Protein AF-E3KSH9-F1 (afdb_monomer_lite)

Sequence (122 aa):
MDESIRPEAAQAVDLLDRHDRACEDKGYRRVLKKQNEKWRYVNTESKVLSLREMVSRELGLNVSVSHPRLWYLRITDSSAPMKNFGTPPVPRPDSQGRLPDDEDAARLKQLMYELDRLSRPT

Structure (mmCIF, N/CA/C/O backbone):
data_AF-E3KSH9-F1
#
_entry.id   AF-E3KSH9-F1
#
loop_
_atom_site.group_PDB
_atom_site.id
_atom_site.type_symbol
_atom_site.label_atom_id
_atom_site.label_alt_id
_atom_site.label_comp_id
_atom_site.label_asym_id
_atom_site.label_entity_id
_atom_site.label_seq_id
_atom_site.pdbx_PDB_ins_code
_atom_site.Cartn_x
_atom_site.Cartn_y
_atom_site.Cartn_z
_atom_site.occupancy
_atom_site.B_iso_or_equiv
_atom_site.auth_seq_id
_atom_site.auth_comp_id
_atom_site.auth_asym_id
_atom_site.auth_atom_id
_atom_site.pdbx_PDB_model_num
ATOM 1 N N . MET A 1 1 ? -5.246 7.013 33.832 1.00 39.09 1 MET A N 1
ATOM 2 C CA . MET A 1 1 ? -4.810 8.065 32.898 1.00 39.09 1 MET A CA 1
ATOM 3 C C . MET A 1 1 ? -5.720 7.920 31.705 1.00 39.09 1 MET A C 1
ATOM 5 O O . MET A 1 1 ? -5.802 6.817 31.186 1.00 39.09 1 MET A O 1
ATOM 9 N N . ASP A 1 2 ? -6.506 8.942 31.386 1.00 45.81 2 ASP A N 1
ATOM 10 C CA . ASP A 1 2 ? -7.372 8.909 30.209 1.00 45.81 2 ASP A CA 1
ATOM 11 C C . ASP A 1 2 ? -6.453 9.073 28.994 1.00 45.81 2 ASP A C 1
ATOM 13 O O . ASP A 1 2 ? -6.035 10.180 28.653 1.00 45.81 2 ASP A O 1
ATOM 17 N N . GLU A 1 3 ? -5.985 7.951 28.449 1.00 57.56 3 GLU A N 1
ATOM 18 C CA . GLU A 1 3 ? -5.143 7.901 27.253 1.00 57.56 3 GLU A CA 1
ATOM 19 C C . GLU A 1 3 ? -6.020 8.195 26.037 1.00 57.56 3 GLU A C 1
ATOM 21 O O . GLU A 1 3 ? -6.311 7.342 25.202 1.00 57.56 3 GLU A O 1
ATOM 26 N N . SER A 1 4 ? -6.482 9.445 25.967 1.00 66.38 4 SER A N 1
ATOM 27 C CA . SER A 1 4 ? -7.114 9.986 24.777 1.00 66.38 4 SER A CA 1
ATOM 28 C C . SER A 1 4 ? -6.141 9.808 23.619 1.00 66.38 4 SER A C 1
ATOM 30 O O . SER A 1 4 ? -5.040 10.366 23.625 1.00 66.38 4 SER A O 1
ATOM 32 N N . ILE A 1 5 ? -6.566 9.039 22.619 1.00 66.44 5 ILE A N 1
ATOM 33 C CA . ILE A 1 5 ? -5.850 8.878 21.357 1.00 66.44 5 ILE A CA 1
ATOM 34 C C . ILE A 1 5 ? -5.545 10.279 20.823 1.00 66.44 5 ILE A C 1
ATOM 36 O O . ILE A 1 5 ? -6.433 11.134 20.747 1.00 66.44 5 ILE A O 1
ATOM 40 N N . ARG A 1 6 ? -4.278 10.528 20.487 1.00 80.25 6 ARG A N 1
ATOM 41 C CA . ARG A 1 6 ? -3.861 11.807 19.911 1.00 80.25 6 ARG A CA 1
ATOM 42 C C . ARG A 1 6 ? -4.692 12.102 18.654 1.00 80.25 6 ARG A C 1
ATOM 44 O O . ARG A 1 6 ? -4.959 11.173 17.884 1.00 80.25 6 ARG A O 1
ATOM 51 N N . PRO A 1 7 ? -5.104 13.355 18.409 1.00 85.94 7 PRO A N 1
ATOM 52 C CA . PRO A 1 7 ? -5.966 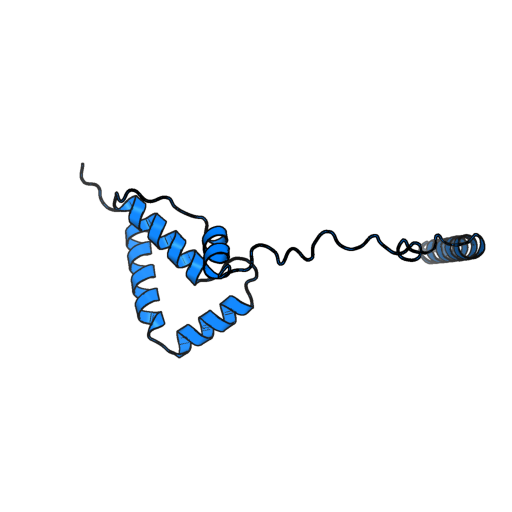13.687 17.272 1.00 85.94 7 PRO A CA 1
ATOM 53 C C . PRO A 1 7 ? -5.368 13.242 15.926 1.00 85.94 7 PRO A C 1
ATOM 55 O O . PRO A 1 7 ? -6.098 12.832 15.024 1.00 85.94 7 PRO A O 1
ATOM 58 N N . GLU A 1 8 ? -4.041 13.225 15.810 1.00 87.06 8 GLU A N 1
ATOM 59 C CA . GLU A 1 8 ? -3.309 12.739 14.641 1.00 87.06 8 GLU A CA 1
ATOM 60 C C . GLU A 1 8 ? -3.497 11.233 14.417 1.00 87.06 8 GLU A C 1
ATOM 62 O O . GLU A 1 8 ? -3.628 10.790 13.277 1.00 87.06 8 GLU A O 1
ATOM 67 N N . ALA A 1 9 ? -3.542 10.437 15.487 1.00 88.25 9 ALA A N 1
ATOM 68 C CA . ALA A 1 9 ? -3.769 8.999 15.395 1.00 88.25 9 ALA A CA 1
ATOM 69 C C . ALA A 1 9 ? -5.217 8.694 14.983 1.00 88.25 9 ALA A C 1
ATOM 71 O O . ALA A 1 9 ? -5.434 7.834 14.131 1.00 88.25 9 ALA A O 1
ATOM 72 N N . ALA A 1 10 ? -6.198 9.452 15.484 1.00 89.62 10 ALA A N 1
ATOM 73 C CA . ALA A 1 10 ? -7.586 9.346 15.026 1.00 89.62 10 ALA A CA 1
ATOM 74 C C . ALA A 1 10 ? -7.727 9.708 13.534 1.00 89.62 10 ALA A C 1
ATOM 76 O O . ALA A 1 10 ? -8.371 8.986 12.771 1.00 89.62 10 ALA A O 1
ATOM 77 N N . GLN A 1 11 ? -7.061 10.779 13.088 1.00 93.44 11 GLN A N 1
ATOM 78 C CA . GLN A 1 11 ? -7.022 11.160 11.674 1.00 93.44 11 GLN A CA 1
ATOM 79 C C . GLN A 1 11 ? -6.332 10.098 10.806 1.00 93.44 11 GLN A C 1
ATOM 81 O O . GLN A 1 11 ? -6.770 9.824 9.688 1.00 93.44 11 GLN A O 1
ATOM 86 N N . ALA A 1 12 ? -5.254 9.493 11.306 1.00 93.88 12 ALA A N 1
ATOM 87 C CA . ALA A 1 12 ? -4.547 8.428 10.611 1.00 93.88 12 ALA A CA 1
ATOM 88 C C . ALA A 1 12 ? -5.409 7.164 10.470 1.00 93.88 12 ALA A C 1
ATOM 90 O O . ALA A 1 12 ? -5.400 6.556 9.403 1.00 93.88 12 ALA A O 1
ATOM 91 N N . VAL A 1 13 ? -6.190 6.801 11.493 1.00 94.56 13 VAL A N 1
ATOM 92 C CA . VAL A 1 13 ? -7.161 5.694 11.418 1.00 94.56 13 VAL A CA 1
ATOM 93 C C . VAL A 1 13 ? -8.208 5.956 10.334 1.00 94.56 13 VAL A C 1
ATOM 95 O O . VAL A 1 13 ? -8.421 5.093 9.485 1.00 94.56 13 VAL A O 1
ATOM 98 N N . ASP A 1 14 ? -8.806 7.150 10.304 1.00 95.19 14 ASP A N 1
ATOM 99 C CA . ASP A 1 14 ? -9.774 7.529 9.262 1.00 95.19 14 ASP A CA 1
ATOM 100 C C . ASP A 1 14 ? -9.156 7.485 7.854 1.00 95.19 14 ASP A C 1
ATOM 102 O O . ASP A 1 14 ? -9.762 6.991 6.901 1.00 95.19 14 ASP A O 1
ATOM 106 N N . LEU A 1 15 ? -7.916 7.960 7.708 1.00 95.75 15 LEU A N 1
ATOM 107 C CA . LEU A 1 15 ? -7.205 7.906 6.434 1.00 95.75 15 LEU A CA 1
ATOM 108 C C . LEU A 1 15 ? -6.965 6.461 5.971 1.00 95.75 15 LEU A C 1
ATOM 110 O O . LEU A 1 15 ? -7.097 6.177 4.778 1.00 95.75 15 LEU A O 1
ATOM 114 N N . LEU A 1 16 ? -6.608 5.563 6.894 1.00 96.38 16 LEU A N 1
ATOM 115 C CA . LEU A 1 16 ? -6.397 4.143 6.610 1.00 96.38 16 LEU A CA 1
ATOM 116 C C . LEU A 1 16 ? -7.700 3.457 6.179 1.00 96.38 16 LEU A C 1
ATOM 118 O O . LEU A 1 16 ? -7.703 2.781 5.154 1.00 96.38 16 LEU A O 1
ATOM 122 N N . ASP A 1 17 ? -8.807 3.699 6.881 1.00 96.38 17 ASP A N 1
ATOM 123 C CA . ASP A 1 17 ? -10.125 3.156 6.521 1.00 96.38 17 ASP A CA 1
ATOM 124 C C . ASP A 1 17 ? -10.601 3.670 5.150 1.00 96.38 17 ASP A C 1
ATOM 126 O O . ASP A 1 17 ? -11.023 2.890 4.292 1.00 96.38 17 ASP A O 1
ATOM 130 N N . ARG A 1 18 ? -10.438 4.971 4.868 1.00 95.31 18 ARG A N 1
ATOM 131 C CA . ARG A 1 18 ? -10.727 5.527 3.535 1.00 95.31 18 ARG A CA 1
ATOM 132 C C . ARG A 1 18 ? -9.866 4.902 2.443 1.00 95.31 18 ARG A C 1
ATOM 134 O O . ARG A 1 18 ? -10.365 4.667 1.342 1.00 95.31 18 ARG A O 1
ATOM 141 N N . HIS A 1 19 ? -8.590 4.650 2.723 1.00 95.31 19 HIS A N 1
ATOM 142 C CA . HIS A 1 19 ? -7.703 3.975 1.782 1.00 95.31 19 HIS A CA 1
ATOM 143 C C . HIS A 1 19 ? -8.154 2.534 1.509 1.00 95.31 19 HIS A C 1
ATOM 145 O O . HIS A 1 19 ? -8.214 2.138 0.344 1.00 95.31 19 HIS A O 1
ATOM 151 N N . ASP A 1 20 ? -8.524 1.784 2.548 1.00 94.62 20 ASP A N 1
ATOM 152 C CA . ASP A 1 20 ? -8.990 0.401 2.423 1.00 94.62 20 ASP A CA 1
ATOM 153 C C . ASP A 1 20 ? -10.273 0.313 1.587 1.00 94.62 20 ASP A C 1
ATOM 155 O O . ASP A 1 20 ? -10.336 -0.472 0.639 1.00 94.62 20 ASP A O 1
ATOM 159 N N . ARG A 1 21 ? -11.241 1.206 1.826 1.00 95.31 21 ARG A N 1
ATOM 160 C CA . ARG A 1 21 ? -12.455 1.315 0.995 1.00 95.31 21 ARG A CA 1
ATOM 161 C C . ARG A 1 21 ? -12.138 1.700 -0.448 1.00 95.31 21 ARG A C 1
ATOM 163 O O . ARG A 1 21 ? -12.682 1.126 -1.387 1.00 95.31 21 ARG A O 1
ATOM 170 N N . ALA A 1 22 ? -11.236 2.660 -0.655 1.00 93.06 22 ALA A N 1
ATOM 171 C CA . ALA A 1 22 ? -10.849 3.082 -1.998 1.00 93.06 22 ALA A CA 1
ATOM 172 C C . ALA A 1 22 ? -10.162 1.951 -2.785 1.00 93.06 22 ALA A C 1
ATOM 174 O O . ALA A 1 22 ? -10.314 1.873 -4.004 1.00 93.06 22 ALA A O 1
ATOM 175 N N . CYS A 1 23 ? -9.446 1.043 -2.116 1.00 92.81 23 CYS A N 1
ATOM 176 C CA . CYS A 1 23 ? -8.823 -0.121 -2.747 1.00 92.81 23 CYS A CA 1
ATOM 177 C C . CYS A 1 23 ? -9.828 -1.108 -3.366 1.00 92.81 23 CYS A C 1
ATOM 179 O O . CYS A 1 23 ? -9.449 -1.864 -4.267 1.00 92.81 23 CYS A O 1
ATOM 181 N N . GLU A 1 24 ? -11.102 -1.083 -2.973 1.00 94.31 24 GLU A N 1
ATOM 182 C CA . GLU A 1 24 ? -12.151 -1.870 -3.631 1.00 94.31 24 GLU A CA 1
ATOM 183 C C . GLU A 1 24 ? -12.396 -1.377 -5.070 1.00 94.31 24 GLU A C 1
ATOM 185 O O . GLU A 1 24 ? -12.560 -2.180 -6.004 1.00 94.31 24 GLU A O 1
ATOM 190 N N . ASP A 1 25 ? -12.292 -0.062 -5.290 1.00 96.12 25 ASP A N 1
ATOM 191 C CA . ASP A 1 25 ? -12.474 0.550 -6.600 1.00 96.12 25 ASP A CA 1
ATOM 192 C C . ASP A 1 25 ? -11.353 0.169 -7.588 1.00 96.12 25 ASP A C 1
ATOM 194 O O . ASP A 1 25 ? -10.145 0.217 -7.323 1.00 96.12 25 ASP A O 1
ATOM 198 N N . LYS A 1 26 ? -11.761 -0.218 -8.801 1.00 94.25 26 LYS A N 1
ATOM 199 C CA . LYS A 1 26 ? -10.832 -0.612 -9.873 1.00 94.25 26 LYS A CA 1
ATOM 200 C C . LYS A 1 26 ? -10.117 0.592 -10.488 1.00 94.25 26 LYS A C 1
ATOM 202 O O . LYS A 1 26 ? -9.049 0.417 -11.082 1.00 94.25 26 LYS A O 1
ATOM 207 N N . GLY A 1 27 ? -10.719 1.780 -10.442 1.00 94.88 27 GLY A N 1
ATOM 208 C CA . GLY A 1 27 ? -10.111 3.017 -10.929 1.00 94.88 27 GLY A CA 1
ATOM 209 C C . GLY A 1 27 ? -8.960 3.447 -10.027 1.00 94.88 27 GLY A C 1
ATOM 210 O O . GLY A 1 27 ? -7.831 3.604 -10.492 1.00 94.88 27 GLY A O 1
ATOM 211 N N . TYR A 1 28 ? -9.221 3.520 -8.727 1.00 93.12 28 TYR A N 1
ATOM 212 C CA . TYR A 1 28 ? -8.248 3.856 -7.699 1.00 93.12 28 TYR A CA 1
ATOM 213 C C . TYR A 1 28 ? -7.033 2.924 -7.724 1.00 93.12 28 TYR A C 1
ATOM 215 O O . TYR A 1 28 ? -5.898 3.392 -7.819 1.00 93.12 28 TYR A O 1
ATOM 223 N N . ARG A 1 29 ? -7.245 1.600 -7.782 1.00 92.25 29 ARG A N 1
ATOM 224 C CA . ARG A 1 29 ? -6.142 0.629 -7.917 1.00 92.25 29 ARG A CA 1
ATOM 225 C C . ARG A 1 29 ? -5.284 0.850 -9.163 1.00 92.25 29 ARG A C 1
ATOM 227 O O . ARG A 1 29 ? -4.062 0.713 -9.101 1.00 92.25 29 ARG A O 1
ATOM 234 N N . ARG A 1 30 ? -5.892 1.215 -10.298 1.00 92.94 30 ARG A N 1
ATOM 235 C CA . ARG A 1 30 ? -5.147 1.542 -11.528 1.00 92.94 30 ARG A CA 1
ATOM 236 C C . ARG A 1 30 ? -4.296 2.798 -11.360 1.00 92.94 30 ARG A C 1
ATOM 238 O O . ARG A 1 30 ? -3.144 2.805 -11.793 1.00 92.94 30 ARG A O 1
ATOM 245 N N . VAL A 1 31 ? -4.834 3.829 -10.711 1.00 91.38 31 VAL A N 1
ATOM 246 C CA . VAL A 1 31 ? -4.085 5.055 -10.396 1.00 91.38 31 VAL A CA 1
ATOM 247 C C . VAL A 1 31 ? -2.905 4.744 -9.476 1.00 91.38 31 VAL A C 1
ATOM 249 O O . VAL A 1 31 ? -1.785 5.160 -9.775 1.00 91.38 31 VAL A O 1
ATOM 252 N N . LEU A 1 32 ? -3.120 3.955 -8.420 1.00 89.88 32 LEU A N 1
ATOM 253 C CA . LEU A 1 32 ? -2.055 3.532 -7.510 1.00 89.88 32 LEU A CA 1
ATOM 254 C C . LEU A 1 32 ? -0.957 2.746 -8.222 1.00 89.88 32 LEU A C 1
ATOM 256 O O . LEU A 1 32 ? 0.220 3.013 -7.992 1.00 89.88 32 LEU A O 1
ATOM 260 N N . LYS A 1 33 ? -1.314 1.824 -9.124 1.00 87.00 33 LYS A N 1
ATOM 261 C CA . LYS A 1 33 ? -0.331 1.068 -9.910 1.00 87.00 33 LYS A CA 1
ATOM 262 C C . LYS A 1 33 ? 0.540 1.994 -10.764 1.00 87.00 33 LYS A C 1
ATOM 264 O O . LYS A 1 33 ? 1.763 1.910 -10.703 1.00 87.00 33 LYS A O 1
ATOM 269 N N . LYS A 1 34 ? -0.078 2.933 -11.488 1.00 87.69 34 LYS A N 1
ATOM 270 C CA . LYS A 1 34 ? 0.642 3.921 -12.309 1.00 87.69 34 LYS A CA 1
ATOM 271 C C . LYS A 1 34 ? 1.525 4.843 -11.463 1.00 87.69 34 LYS A C 1
ATOM 273 O O . LYS A 1 34 ? 2.618 5.219 -11.878 1.00 87.69 34 LYS A O 1
ATOM 278 N N . GLN A 1 35 ? 1.057 5.223 -10.274 1.00 85.75 35 GLN A N 1
ATOM 279 C CA . GLN A 1 35 ? 1.865 5.987 -9.330 1.00 85.75 35 GLN A CA 1
ATOM 280 C C . GLN A 1 35 ? 3.067 5.159 -8.869 1.00 85.75 35 GLN A C 1
ATOM 282 O O . GLN A 1 35 ? 4.181 5.659 -8.909 1.00 85.75 35 GLN A O 1
ATOM 287 N N . ASN A 1 36 ? 2.873 3.894 -8.502 1.00 83.06 36 ASN A N 1
ATOM 288 C CA . ASN A 1 36 ? 3.945 3.009 -8.052 1.00 83.06 36 ASN A CA 1
ATOM 289 C C . ASN A 1 36 ? 5.061 2.874 -9.107 1.00 83.06 36 ASN A C 1
ATOM 291 O O . ASN A 1 36 ? 6.229 3.030 -8.781 1.00 83.06 36 ASN A O 1
ATOM 295 N N . GLU A 1 37 ? 4.710 2.734 -10.389 1.00 78.56 37 GLU A N 1
ATOM 296 C CA . GLU A 1 37 ? 5.682 2.686 -11.497 1.00 78.56 37 GLU A CA 1
ATOM 297 C C . GLU A 1 37 ? 6.559 3.951 -11.606 1.00 78.56 37 GLU A C 1
ATOM 299 O O . GLU A 1 37 ? 7.719 3.874 -12.014 1.00 78.56 37 GLU A O 1
ATOM 304 N N . LYS A 1 38 ? 6.038 5.127 -11.226 1.00 75.69 38 LYS A N 1
ATOM 305 C CA . LYS A 1 38 ? 6.787 6.396 -11.269 1.00 75.69 38 LYS A CA 1
ATOM 306 C C . LYS A 1 38 ? 7.714 6.582 -10.060 1.00 75.69 38 LYS A C 1
ATOM 308 O O . LYS A 1 38 ? 8.689 7.330 -10.149 1.00 75.69 38 LYS A O 1
ATOM 313 N N . TRP A 1 39 ? 7.412 5.967 -8.919 1.00 73.44 39 TRP A N 1
ATOM 314 C CA . TRP A 1 39 ? 8.125 6.223 -7.668 1.00 73.44 39 TRP A CA 1
ATOM 315 C C . TRP A 1 39 ? 9.183 5.149 -7.423 1.00 73.44 39 TRP A C 1
ATOM 317 O O . TRP A 1 39 ? 8.879 4.000 -7.144 1.00 73.44 39 TRP A O 1
ATOM 327 N N . ARG A 1 40 ? 10.457 5.540 -7.497 1.00 70.81 40 ARG A N 1
ATOM 328 C CA . ARG A 1 40 ? 11.573 4.584 -7.581 1.00 70.81 40 ARG A CA 1
ATOM 329 C C . ARG A 1 40 ? 11.978 3.922 -6.253 1.00 70.81 40 ARG A C 1
ATOM 331 O O . ARG A 1 40 ? 12.709 2.938 -6.288 1.00 70.81 40 ARG A O 1
ATOM 338 N N . TYR A 1 41 ? 11.554 4.458 -5.100 1.00 77.88 41 TYR A N 1
ATOM 339 C CA . TYR A 1 41 ? 12.081 4.045 -3.782 1.00 77.88 41 TYR A CA 1
ATOM 340 C C . TYR A 1 41 ? 11.070 4.014 -2.624 1.00 77.88 41 TYR A C 1
ATOM 342 O O . TYR A 1 41 ? 11.432 3.603 -1.523 1.00 77.88 41 TYR A O 1
ATOM 350 N N . VAL A 1 42 ? 9.843 4.500 -2.830 1.00 86.12 42 VAL A N 1
ATOM 351 C CA . VAL A 1 42 ? 8.754 4.494 -1.839 1.00 86.12 42 VAL A CA 1
ATOM 352 C C . VAL A 1 42 ? 7.434 4.547 -2.598 1.00 86.12 42 VAL A C 1
ATOM 354 O O . VAL A 1 42 ? 7.253 5.438 -3.425 1.00 86.12 42 VAL A O 1
ATOM 357 N N . ASN A 1 43 ? 6.488 3.670 -2.279 1.00 90.31 43 ASN A N 1
ATOM 358 C CA . ASN A 1 43 ? 5.157 3.664 -2.886 1.00 90.31 43 ASN A CA 1
ATOM 359 C C . ASN A 1 43 ? 4.046 3.867 -1.846 1.00 90.31 43 ASN A C 1
ATOM 361 O O . ASN A 1 43 ? 4.304 3.903 -0.642 1.00 90.31 43 ASN A O 1
ATOM 365 N N . THR A 1 44 ? 2.808 4.044 -2.305 1.00 92.25 44 THR A N 1
ATOM 366 C CA . THR A 1 44 ? 1.666 4.296 -1.413 1.00 92.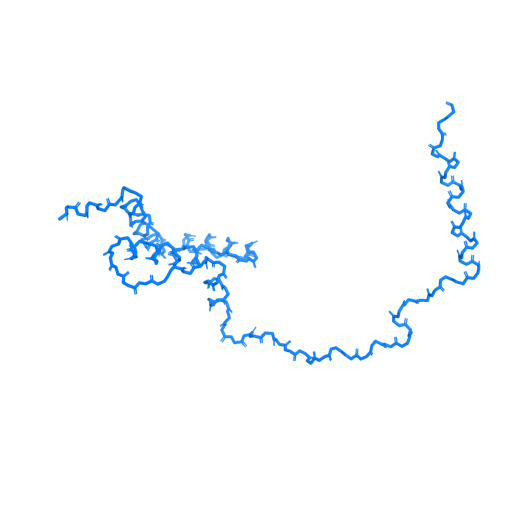25 44 THR A CA 1
ATOM 367 C C . THR A 1 44 ? 1.454 3.155 -0.418 1.00 92.25 44 THR A C 1
ATOM 369 O O . THR A 1 44 ? 1.280 3.423 0.764 1.00 92.25 44 THR A O 1
ATOM 372 N N . GLU A 1 45 ? 1.577 1.904 -0.861 1.00 91.56 45 GLU A N 1
ATOM 373 C CA . GLU A 1 45 ? 1.458 0.716 -0.006 1.00 91.56 45 GLU A CA 1
ATOM 374 C C . GLU A 1 45 ? 2.462 0.738 1.157 1.00 91.56 45 GLU A C 1
ATOM 376 O O . GLU A 1 45 ? 2.091 0.612 2.320 1.00 91.56 45 GLU A O 1
ATOM 381 N N . SER A 1 46 ? 3.731 1.031 0.871 1.00 93.00 46 SER A N 1
ATOM 382 C CA . SER A 1 46 ? 4.783 1.111 1.886 1.00 93.00 46 SER A CA 1
ATOM 383 C C . SER A 1 46 ? 4.580 2.242 2.903 1.00 93.00 46 SER A C 1
ATOM 385 O O . SER A 1 46 ? 4.954 2.110 4.069 1.00 93.00 46 SER A O 1
ATOM 387 N N . LYS A 1 47 ? 3.959 3.355 2.484 1.00 94.19 47 LYS A N 1
ATOM 388 C CA . LYS A 1 47 ? 3.585 4.460 3.381 1.00 94.19 47 LYS A CA 1
ATOM 389 C C . LYS A 1 47 ? 2.418 4.065 4.279 1.00 94.19 47 LYS A C 1
ATOM 391 O O . LYS A 1 47 ? 2.447 4.368 5.464 1.00 94.19 47 LYS A O 1
ATOM 396 N N . VAL A 1 48 ? 1.425 3.376 3.720 1.00 95.81 48 VAL A N 1
ATOM 397 C CA . VAL A 1 48 ? 0.252 2.875 4.448 1.00 95.81 48 VAL A CA 1
ATOM 398 C C . VAL A 1 48 ? 0.664 1.857 5.509 1.00 95.81 48 VAL A C 1
ATOM 400 O O . VAL A 1 48 ? 0.202 1.953 6.641 1.00 95.81 48 VAL A O 1
ATOM 403 N N . LEU A 1 49 ? 1.582 0.937 5.195 1.00 95.38 49 LEU A N 1
ATOM 404 C CA . LEU A 1 49 ? 2.108 -0.021 6.176 1.00 95.38 49 LEU A CA 1
ATOM 405 C C . LEU A 1 49 ? 2.838 0.671 7.330 1.00 95.38 49 LEU A C 1
ATOM 407 O O . LEU A 1 49 ? 2.561 0.384 8.491 1.00 95.38 49 LEU A O 1
ATOM 411 N N . SER A 1 50 ? 3.709 1.633 7.019 1.00 95.88 50 SER A N 1
ATOM 412 C CA . SER A 1 50 ? 4.395 2.429 8.043 1.00 95.88 50 SER A CA 1
ATOM 413 C C . SER A 1 50 ? 3.404 3.216 8.913 1.00 95.88 50 SER A C 1
ATOM 415 O O . SER A 1 50 ? 3.520 3.230 10.136 1.00 95.88 50 SER A O 1
ATOM 417 N N . LEU A 1 51 ? 2.368 3.806 8.303 1.00 96.00 51 LEU A N 1
ATOM 418 C CA . LEU A 1 51 ? 1.316 4.520 9.028 1.00 96.00 51 LEU A CA 1
ATOM 419 C C . LEU A 1 51 ? 0.510 3.586 9.945 1.00 96.00 51 LEU A C 1
ATOM 421 O O . LEU A 1 51 ? 0.206 3.963 11.074 1.00 96.00 51 LEU A O 1
ATOM 425 N N . ARG A 1 52 ? 0.208 2.358 9.503 1.00 96.06 52 ARG A N 1
ATOM 426 C CA . ARG A 1 52 ? -0.441 1.335 10.342 1.00 96.06 52 ARG A CA 1
ATOM 427 C C . ARG A 1 52 ? 0.396 0.989 11.569 1.00 96.06 52 ARG A C 1
ATOM 429 O O . ARG A 1 52 ? -0.164 0.882 12.658 1.00 96.06 52 ARG A O 1
ATOM 436 N N . GLU A 1 53 ? 1.713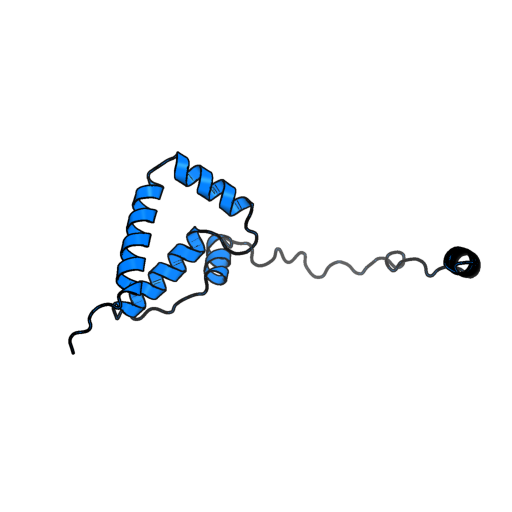 0.849 11.423 1.00 95.75 53 GLU A N 1
ATOM 437 C CA . GLU A 1 53 ? 2.616 0.617 12.560 1.00 95.75 53 GLU A CA 1
ATOM 438 C C . GLU A 1 53 ? 2.633 1.816 13.520 1.00 95.75 53 GLU A C 1
ATOM 440 O O . GLU A 1 53 ? 2.586 1.625 14.734 1.00 95.75 53 GLU A O 1
ATOM 445 N N . MET A 1 54 ? 2.650 3.050 12.997 1.00 94.44 54 MET A N 1
ATOM 446 C CA . MET A 1 54 ? 2.586 4.268 13.819 1.00 94.44 54 MET A CA 1
ATOM 447 C C . MET A 1 54 ? 1.298 4.328 14.642 1.00 94.44 54 MET A C 1
ATOM 449 O O . MET A 1 54 ? 1.357 4.530 15.851 1.00 94.44 54 MET A O 1
ATOM 453 N N . VAL A 1 55 ? 0.148 4.103 14.003 1.00 93.8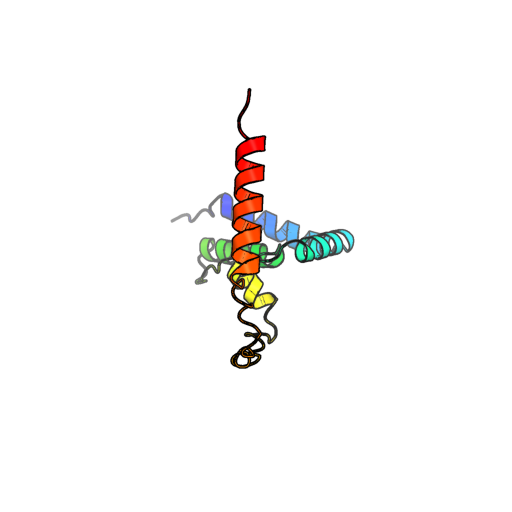8 55 VAL A N 1
ATOM 454 C CA . VAL A 1 55 ? -1.157 4.065 14.677 1.00 9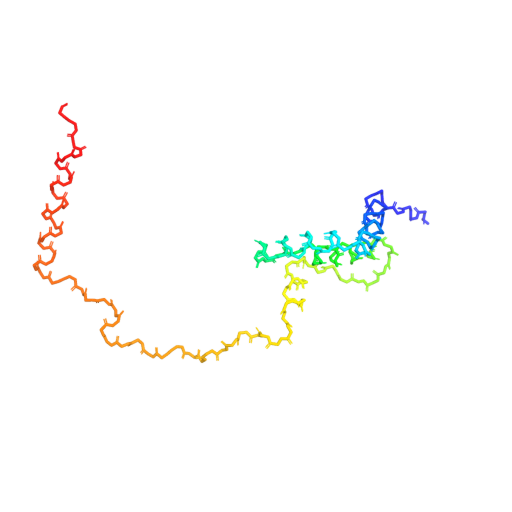3.88 55 VAL A CA 1
ATOM 455 C C . VAL A 1 55 ? -1.195 2.953 15.720 1.00 93.88 55 VAL A C 1
ATOM 457 O O . VAL A 1 55 ? -1.589 3.188 16.854 1.00 93.88 55 VAL A O 1
ATOM 460 N N . SER A 1 56 ? -0.731 1.756 15.367 1.00 92.62 56 SER A N 1
ATOM 461 C CA . SER A 1 56 ? -0.690 0.609 16.280 1.00 92.62 56 SER A CA 1
ATOM 462 C C . SER A 1 56 ? 0.132 0.909 17.537 1.00 92.62 56 SER A C 1
ATOM 464 O O . SER A 1 56 ? -0.286 0.570 18.642 1.00 92.62 56 SER A O 1
ATOM 466 N N . ARG A 1 57 ? 1.267 1.600 17.384 1.00 92.06 57 ARG A N 1
ATOM 467 C CA . ARG A 1 57 ? 2.099 2.040 18.508 1.00 92.06 57 ARG A CA 1
ATOM 468 C C . ARG A 1 57 ? 1.392 3.069 19.393 1.00 92.06 57 ARG A C 1
ATOM 470 O O . ARG A 1 57 ? 1.482 2.968 20.611 1.00 92.06 57 ARG A O 1
ATOM 477 N N . GLU A 1 58 ? 0.698 4.039 18.800 1.00 89.94 58 GLU A N 1
ATOM 478 C CA . GLU A 1 58 ? -0.091 5.038 19.544 1.00 89.94 58 GLU A CA 1
ATOM 479 C C . GLU A 1 58 ? -1.288 4.403 20.277 1.00 89.94 58 GLU A C 1
ATOM 481 O O . GLU A 1 58 ? -1.691 4.889 21.326 1.00 89.94 58 GLU A O 1
ATOM 486 N N . LEU A 1 59 ? -1.807 3.272 19.785 1.00 89.50 59 LEU A N 1
ATOM 487 C CA . LEU A 1 59 ? -2.825 2.458 20.464 1.00 89.50 59 LEU A CA 1
ATOM 488 C C . LEU A 1 59 ? -2.249 1.526 21.551 1.00 89.50 59 LEU A C 1
ATOM 490 O O . LEU A 1 59 ? -2.967 0.680 22.080 1.00 89.50 59 LEU A O 1
ATOM 494 N N . GLY A 1 60 ? -0.959 1.644 21.876 1.00 89.38 60 GLY A N 1
ATOM 495 C CA . GLY A 1 60 ? -0.309 0.866 22.933 1.00 89.38 60 GLY A CA 1
ATOM 496 C C . GLY A 1 60 ? 0.139 -0.539 22.520 1.00 89.38 60 GLY A C 1
ATOM 497 O O . GLY A 1 60 ? 0.570 -1.317 23.373 1.00 89.38 60 GLY A O 1
ATOM 498 N N . LEU A 1 61 ? 0.080 -0.891 21.229 1.00 91.19 61 LEU A N 1
ATOM 499 C CA . LEU A 1 61 ? 0.613 -2.167 20.751 1.00 91.19 61 LEU A CA 1
ATOM 500 C C . LEU A 1 61 ? 2.145 -2.128 20.717 1.00 91.19 61 LEU A C 1
ATOM 502 O O . LEU A 1 61 ? 2.761 -1.148 20.291 1.00 91.19 61 LEU A O 1
ATOM 506 N N . ASN A 1 62 ? 2.773 -3.234 21.120 1.00 92.31 62 ASN A N 1
ATOM 507 C CA . ASN A 1 62 ? 4.225 -3.380 21.076 1.00 92.31 62 ASN A CA 1
ATOM 508 C C . ASN A 1 62 ? 4.697 -3.698 19.647 1.00 92.31 62 ASN A C 1
ATOM 510 O O . ASN A 1 62 ? 4.945 -4.852 19.299 1.00 92.31 62 ASN A O 1
ATOM 514 N N . VAL A 1 63 ? 4.781 -2.663 18.812 1.00 92.50 63 VAL A N 1
ATOM 515 C CA . VAL A 1 63 ? 5.247 -2.741 17.422 1.00 92.50 63 VAL A CA 1
ATOM 516 C C . VAL A 1 63 ? 6.383 -1.754 17.162 1.00 92.50 63 VAL A C 1
ATOM 518 O O . VAL A 1 63 ? 6.407 -0.638 17.687 1.00 92.50 63 VAL A O 1
ATOM 521 N N . SER A 1 64 ? 7.335 -2.156 16.319 1.00 93.38 64 SER A N 1
ATOM 522 C CA . SER A 1 64 ? 8.347 -1.249 15.782 1.00 93.38 64 SER A CA 1
ATOM 523 C C . SER A 1 64 ? 7.810 -0.554 14.533 1.00 93.38 64 SER A C 1
ATOM 525 O O . SER A 1 64 ? 7.131 -1.161 13.711 1.00 93.38 64 SER A O 1
ATOM 527 N N . VAL A 1 65 ? 8.108 0.738 14.391 1.00 92.88 65 VAL A N 1
ATOM 528 C CA . VAL A 1 65 ? 7.727 1.502 13.199 1.00 92.88 65 VAL A CA 1
ATOM 529 C C . VAL A 1 65 ? 8.868 1.431 12.196 1.00 92.88 65 VAL A C 1
ATOM 531 O O . VAL A 1 65 ? 9.953 1.965 12.433 1.00 92.88 65 VAL A O 1
ATOM 534 N N . SER A 1 66 ? 8.623 0.778 11.067 1.00 94.12 66 SER A N 1
ATOM 535 C CA . SER A 1 66 ? 9.561 0.691 9.957 1.00 94.12 66 SER A CA 1
ATOM 536 C C . SER A 1 66 ? 9.373 1.888 9.025 1.00 94.12 66 SER A C 1
ATOM 538 O O . SER A 1 66 ? 8.256 2.290 8.701 1.00 94.12 66 SER A O 1
ATOM 540 N N . HIS A 1 67 ? 10.475 2.454 8.530 1.00 92.94 67 HIS A N 1
ATOM 541 C CA . HIS A 1 67 ? 10.416 3.529 7.539 1.00 92.94 67 HIS A CA 1
ATOM 542 C C . HIS A 1 67 ? 9.776 3.025 6.224 1.00 92.94 67 HIS A C 1
ATOM 544 O O . HIS A 1 67 ? 10.101 1.910 5.799 1.00 92.94 67 HIS A O 1
ATOM 550 N N . PRO A 1 68 ? 8.966 3.830 5.501 1.00 92.88 68 PRO A N 1
ATOM 551 C CA . PRO A 1 68 ? 8.325 3.408 4.250 1.00 92.88 68 PRO A CA 1
ATOM 552 C C . PRO A 1 68 ? 9.298 2.837 3.213 1.00 92.88 68 PRO A C 1
ATOM 554 O O . PRO A 1 68 ? 8.985 1.889 2.514 1.00 92.88 68 PRO A O 1
ATOM 557 N N . ARG A 1 69 ? 10.530 3.351 3.141 1.00 89.94 69 ARG A N 1
ATOM 558 C CA . ARG A 1 69 ? 11.568 2.787 2.256 1.00 89.94 69 ARG A CA 1
ATOM 559 C C . ARG A 1 69 ? 11.937 1.338 2.597 1.00 89.94 69 ARG A C 1
ATOM 561 O O . ARG A 1 69 ? 12.184 0.560 1.686 1.00 89.94 69 ARG A O 1
ATOM 568 N N . LEU A 1 70 ? 11.974 0.971 3.880 1.00 89.50 70 LEU A N 1
ATOM 569 C CA . LEU A 1 70 ? 12.232 -0.412 4.294 1.00 89.50 70 LEU A CA 1
ATOM 570 C C . LEU A 1 70 ? 11.051 -1.311 3.932 1.00 89.50 70 LEU A C 1
ATOM 572 O O . LEU A 1 70 ? 11.260 -2.412 3.437 1.00 89.50 70 LEU A O 1
ATOM 576 N N . TRP A 1 71 ? 9.822 -0.821 4.117 1.00 91.62 71 TRP A N 1
ATOM 577 C CA . TRP A 1 71 ? 8.628 -1.518 3.646 1.00 91.62 71 TRP A CA 1
ATOM 578 C C . TRP A 1 71 ? 8.630 -1.708 2.137 1.00 91.62 71 TRP A C 1
ATOM 580 O O . TRP A 1 71 ? 8.389 -2.813 1.675 1.00 91.62 71 TRP A O 1
ATOM 590 N N . TYR A 1 72 ? 8.951 -0.660 1.378 1.00 89.38 72 TYR A N 1
ATOM 591 C CA . TYR A 1 72 ? 9.062 -0.729 -0.074 1.00 89.38 72 TYR A CA 1
ATOM 592 C C . TYR A 1 72 ? 10.035 -1.831 -0.487 1.00 89.38 72 TYR A C 1
ATOM 594 O O . TYR A 1 72 ? 9.637 -2.709 -1.242 1.00 89.38 72 TYR A O 1
ATOM 602 N N . LEU A 1 73 ? 11.248 -1.841 0.083 1.00 85.94 73 LEU A N 1
ATOM 603 C CA . LEU A 1 73 ? 12.228 -2.897 -0.167 1.00 85.94 73 LEU A CA 1
ATOM 604 C C . LEU A 1 73 ? 11.650 -4.278 0.153 1.00 85.94 73 LEU A C 1
ATOM 606 O O . LEU A 1 73 ? 11.657 -5.127 -0.721 1.00 85.94 73 LEU A O 1
ATOM 610 N N . ARG A 1 74 ? 11.044 -4.477 1.331 1.00 86.44 74 ARG A N 1
ATOM 611 C CA . ARG A 1 74 ? 10.424 -5.759 1.723 1.00 86.44 74 ARG A CA 1
ATOM 612 C C . ARG A 1 74 ? 9.293 -6.215 0.792 1.00 86.44 74 ARG A C 1
ATOM 614 O O . ARG A 1 74 ? 9.176 -7.405 0.541 1.00 86.44 74 ARG A O 1
ATOM 621 N N . ILE A 1 75 ? 8.456 -5.293 0.310 1.00 85.25 75 ILE A N 1
ATOM 622 C CA . ILE A 1 75 ? 7.344 -5.594 -0.608 1.00 85.25 75 ILE A CA 1
ATOM 623 C C . ILE A 1 75 ? 7.888 -5.992 -1.983 1.00 85.25 75 ILE A C 1
ATOM 625 O O . ILE A 1 75 ? 7.382 -6.917 -2.615 1.00 85.25 75 ILE A O 1
ATOM 629 N N . THR A 1 76 ? 8.906 -5.277 -2.467 1.00 78.00 76 THR A N 1
ATOM 630 C CA . THR A 1 76 ? 9.476 -5.510 -3.799 1.00 78.00 76 THR A CA 1
ATOM 631 C C . THR A 1 76 ? 10.487 -6.656 -3.829 1.00 78.00 76 THR A C 1
ATOM 633 O O . THR A 1 76 ? 10.643 -7.301 -4.867 1.00 78.00 76 THR A O 1
ATOM 636 N N . ASP A 1 77 ? 11.151 -6.942 -2.708 1.00 67.94 77 ASP A N 1
ATOM 637 C CA . ASP A 1 77 ? 12.134 -8.016 -2.561 1.00 67.94 77 ASP A CA 1
ATOM 638 C C . ASP A 1 77 ? 11.438 -9.357 -2.324 1.00 67.94 77 ASP A C 1
ATOM 640 O O . ASP A 1 77 ? 11.450 -9.919 -1.233 1.00 67.94 77 ASP A O 1
ATOM 644 N N . SER A 1 78 ? 10.853 -9.910 -3.387 1.00 58.25 78 SER A N 1
ATOM 645 C CA . SER A 1 78 ? 10.364 -11.294 -3.372 1.00 58.25 78 SER A CA 1
ATOM 646 C C . SER A 1 78 ? 11.483 -12.340 -3.475 1.00 58.25 78 SER A C 1
ATOM 648 O O . SER A 1 78 ? 11.282 -13.453 -3.012 1.00 58.25 78 SER A O 1
ATOM 650 N N . SER A 1 79 ? 12.665 -12.021 -4.020 1.00 53.12 79 SER A N 1
ATOM 651 C CA . SER A 1 79 ? 13.854 -12.906 -3.999 1.00 53.12 79 SER A CA 1
ATOM 652 C C . SER A 1 79 ? 15.069 -12.290 -4.709 1.00 53.12 79 SER A C 1
ATOM 654 O O . SER A 1 79 ? 15.871 -13.011 -5.306 1.00 53.12 79 SER A O 1
ATOM 656 N N . ALA A 1 80 ? 15.200 -10.964 -4.726 1.00 47.84 80 ALA A N 1
ATOM 657 C CA . ALA A 1 80 ? 16.298 -10.295 -5.414 1.00 47.84 80 ALA A CA 1
ATOM 658 C C . ALA A 1 80 ? 17.219 -9.551 -4.440 1.00 47.84 80 ALA A C 1
ATOM 660 O O . ALA A 1 80 ? 17.556 -8.403 -4.732 1.00 47.84 80 ALA A O 1
ATOM 661 N N . PRO A 1 81 ? 17.713 -10.154 -3.330 1.00 47.00 81 PRO A N 1
ATOM 662 C CA . PRO A 1 81 ? 18.985 -9.647 -2.844 1.00 47.00 81 PRO A CA 1
ATOM 663 C C . PRO A 1 81 ? 19.891 -9.750 -4.061 1.00 47.00 81 PRO A C 1
ATOM 665 O O . PRO A 1 81 ? 19.973 -10.840 -4.624 1.00 47.00 81 PRO A O 1
ATOM 668 N N . MET A 1 82 ? 20.368 -8.596 -4.543 1.00 51.81 82 MET A N 1
ATOM 669 C CA . MET A 1 82 ? 21.364 -8.423 -5.594 1.00 51.81 82 MET A CA 1
ATOM 670 C C . MET A 1 82 ? 21.583 -9.714 -6.366 1.00 51.81 82 MET A C 1
ATOM 672 O O . MET A 1 82 ? 22.244 -10.606 -5.834 1.00 51.81 82 MET A O 1
ATOM 676 N N . LYS A 1 83 ? 21.070 -9.842 -7.598 1.00 50.47 83 LYS A N 1
ATOM 677 C CA . LYS A 1 83 ? 21.680 -10.789 -8.538 1.00 50.47 83 LYS A CA 1
ATOM 678 C C . LYS A 1 83 ? 23.167 -10.434 -8.519 1.00 50.47 83 LYS A C 1
ATOM 680 O O . LYS A 1 83 ? 23.587 -9.466 -9.146 1.00 50.47 83 LYS A O 1
ATOM 685 N N . ASN A 1 84 ? 23.921 -11.114 -7.663 1.00 55.16 84 ASN A N 1
ATOM 686 C CA . ASN A 1 84 ? 25.331 -10.924 -7.479 1.00 55.16 84 ASN A CA 1
ATOM 687 C C . ASN A 1 84 ? 25.821 -11.545 -8.762 1.00 55.16 84 ASN A C 1
ATOM 689 O O . ASN A 1 84 ? 25.946 -12.764 -8.853 1.00 55.16 84 ASN A O 1
ATOM 693 N N . PHE A 1 85 ? 26.018 -10.726 -9.791 1.00 59.66 85 PHE A N 1
ATOM 694 C CA . PHE A 1 85 ? 26.620 -11.146 -11.050 1.00 59.66 85 PHE A CA 1
ATOM 695 C C . PHE A 1 85 ? 28.107 -11.513 -10.841 1.00 59.66 85 PHE A C 1
ATOM 697 O O . PHE A 1 85 ? 28.917 -11.382 -11.751 1.00 59.66 85 PHE A O 1
ATOM 704 N N . GLY A 1 86 ? 28.469 -11.956 -9.631 1.00 67.38 86 GLY A N 1
ATOM 705 C CA . GLY A 1 86 ? 29.817 -12.030 -9.112 1.00 67.38 86 GLY A CA 1
ATOM 706 C C . GLY A 1 86 ? 30.473 -10.658 -9.003 1.00 67.38 86 GLY A C 1
ATOM 707 O O . GLY A 1 86 ? 29.848 -9.6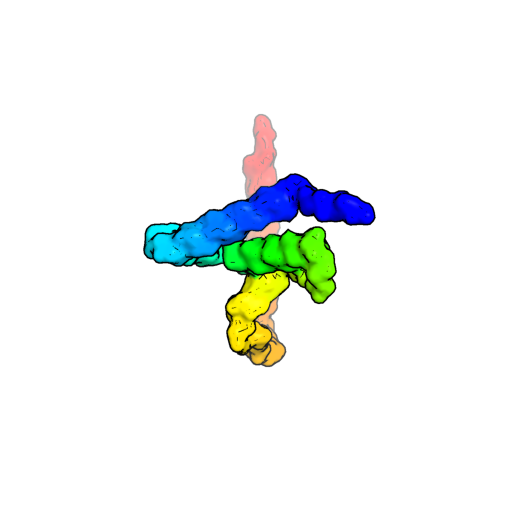05 -9.156 1.00 67.38 86 GLY A O 1
ATOM 708 N N . THR A 1 87 ? 31.777 -10.696 -8.759 1.00 73.31 87 THR A N 1
ATOM 709 C CA . THR A 1 87 ? 32.668 -9.595 -9.109 1.00 73.31 87 THR A CA 1
ATOM 710 C C . THR A 1 87 ? 32.604 -9.419 -10.630 1.00 73.31 87 THR A C 1
ATOM 712 O O . THR A 1 87 ? 32.780 -10.416 -11.337 1.00 73.31 87 THR A O 1
ATOM 715 N N . PRO A 1 88 ? 32.348 -8.209 -11.163 1.00 68.44 88 PRO A N 1
ATOM 716 C CA . PRO A 1 88 ? 32.450 -7.982 -12.599 1.00 68.44 88 PRO A CA 1
ATOM 717 C C . PRO A 1 88 ? 33.832 -8.444 -13.093 1.00 68.44 88 PRO A C 1
ATOM 719 O O . PRO A 1 88 ? 34.816 -8.310 -12.358 1.00 68.44 88 PRO A O 1
ATOM 722 N N . PRO A 1 89 ? 33.924 -9.027 -14.300 1.00 75.12 89 PRO A N 1
ATOM 723 C CA . PRO A 1 89 ? 35.193 -9.511 -14.827 1.00 75.12 89 PRO A CA 1
ATOM 724 C C . PRO A 1 89 ? 36.220 -8.376 -14.868 1.00 75.12 89 PRO A C 1
ATOM 726 O O . PRO A 1 89 ? 35.855 -7.210 -15.035 1.00 75.12 89 PRO A O 1
ATOM 729 N N . VAL A 1 90 ? 37.503 -8.731 -14.729 1.00 77.56 90 VAL A N 1
ATOM 730 C CA . VAL A 1 90 ? 38.610 -7.774 -14.850 1.00 77.56 90 VAL A CA 1
ATOM 731 C C . VAL A 1 90 ? 38.418 -6.977 -16.149 1.00 77.56 90 VAL A C 1
ATOM 733 O O . VAL A 1 90 ? 38.269 -7.600 -17.208 1.00 77.56 90 VAL A O 1
ATOM 736 N N . PRO A 1 91 ? 38.373 -5.631 -16.085 1.00 76.19 91 PRO A N 1
ATOM 737 C CA . PRO A 1 91 ? 38.250 -4.802 -17.273 1.00 76.19 91 PRO A CA 1
ATOM 738 C C . PRO A 1 91 ? 39.356 -5.168 -18.265 1.00 76.19 91 PRO A C 1
ATOM 740 O O . PRO A 1 91 ? 40.502 -5.394 -17.873 1.00 76.19 91 PRO A O 1
ATOM 743 N N . ARG A 1 92 ? 39.022 -5.259 -19.554 1.00 74.94 92 ARG A N 1
ATOM 744 C CA . ARG A 1 92 ? 40.031 -5.527 -20.583 1.00 74.94 92 ARG A CA 1
ATOM 745 C C . ARG A 1 92 ? 41.084 -4.403 -20.579 1.00 74.94 92 ARG A C 1
ATOM 747 O O . ARG A 1 92 ? 40.730 -3.265 -20.272 1.00 74.94 92 ARG A O 1
ATOM 754 N N . PRO A 1 93 ? 42.352 -4.661 -20.929 1.00 68.69 93 PRO A N 1
ATOM 755 C CA . PRO A 1 93 ? 43.398 -3.630 -20.907 1.00 68.69 93 PRO A CA 1
ATOM 756 C C . PRO A 1 93 ? 43.061 -2.364 -21.721 1.00 68.69 93 PRO A C 1
ATOM 758 O O . PRO A 1 93 ? 43.512 -1.276 -21.389 1.00 68.69 93 PRO A O 1
ATOM 761 N N . ASP A 1 94 ? 42.226 -2.495 -22.752 1.00 71.62 94 ASP A N 1
ATOM 762 C CA . ASP A 1 94 ? 41.736 -1.421 -23.626 1.00 71.62 94 ASP A CA 1
ATOM 763 C C . ASP A 1 94 ? 40.525 -0.648 -23.063 1.00 71.62 94 ASP A C 1
ATOM 765 O O . ASP A 1 94 ? 40.136 0.387 -23.601 1.00 71.62 94 ASP A O 1
ATOM 769 N N . SER A 1 95 ? 39.926 -1.116 -21.965 1.00 68.75 95 SER A N 1
ATOM 770 C CA . SER A 1 95 ? 38.710 -0.531 -21.383 1.00 68.75 95 SER A CA 1
ATOM 771 C C . SER A 1 95 ? 38.957 0.649 -20.437 1.00 68.75 95 SER A C 1
ATOM 773 O O . SER A 1 95 ? 38.002 1.318 -20.048 1.00 68.75 95 SER A O 1
ATOM 775 N N . GLN A 1 96 ? 40.217 0.961 -20.109 1.00 69.19 96 GLN A N 1
ATOM 776 C CA . GLN A 1 96 ? 40.576 2.145 -19.311 1.00 69.19 96 GLN A CA 1
ATOM 777 C C . GLN A 1 96 ? 40.575 3.458 -20.112 1.00 69.19 96 GLN A C 1
ATOM 779 O O . GLN A 1 96 ? 40.906 4.509 -19.568 1.00 69.19 96 GLN A O 1
ATOM 784 N N . GLY A 1 97 ? 40.149 3.420 -21.378 1.00 66.06 97 GLY A N 1
ATOM 785 C CA . GLY A 1 97 ? 40.301 4.541 -22.294 1.00 66.06 97 GLY A CA 1
ATOM 786 C C . GLY A 1 97 ? 41.763 4.683 -22.705 1.00 66.06 97 GLY A C 1
ATOM 787 O O . GLY A 1 97 ? 42.685 4.543 -21.903 1.00 66.06 97 GLY A O 1
ATOM 788 N N . ARG A 1 98 ? 41.999 4.933 -23.991 1.00 68.50 98 ARG A N 1
ATOM 789 C CA . ARG A 1 98 ? 43.335 5.290 -24.456 1.00 68.50 98 ARG A CA 1
ATOM 790 C C . ARG A 1 98 ? 43.649 6.668 -23.877 1.00 68.50 98 ARG A C 1
ATOM 792 O O . ARG A 1 98 ? 42.849 7.589 -24.052 1.00 68.50 98 ARG A O 1
ATOM 799 N N . LEU A 1 99 ? 44.762 6.801 -23.156 1.00 66.75 99 LEU A N 1
ATOM 800 C CA . LEU A 1 99 ? 45.267 8.133 -22.833 1.00 66.75 99 LEU A CA 1
ATOM 801 C C . LEU A 1 99 ? 45.478 8.875 -24.163 1.00 66.75 99 LEU A C 1
ATOM 803 O O . LEU A 1 99 ? 45.915 8.231 -25.117 1.00 66.75 99 LEU A O 1
ATOM 807 N N . PRO A 1 100 ? 45.122 10.168 -24.257 1.00 65.56 100 PRO A N 1
ATOM 808 C CA . PRO A 1 100 ? 45.351 10.940 -25.472 1.00 65.56 100 PRO A CA 1
ATOM 809 C C . PRO A 1 100 ? 46.824 10.816 -25.863 1.00 65.56 100 PRO A C 1
ATOM 811 O O . PRO A 1 100 ? 47.689 11.059 -25.018 1.00 65.56 100 PRO A O 1
ATOM 814 N N . ASP A 1 101 ? 47.107 10.428 -27.106 1.00 78.19 101 ASP A N 1
ATOM 815 C CA . ASP A 1 101 ? 48.486 10.450 -27.594 1.00 78.19 101 ASP A CA 1
ATOM 816 C C . ASP A 1 101 ? 48.967 11.913 -27.678 1.00 78.19 101 ASP A C 1
ATOM 818 O O . ASP A 1 101 ? 48.171 12.856 -27.611 1.00 78.19 101 ASP A O 1
ATOM 822 N N . ASP A 1 102 ? 50.269 12.134 -27.869 1.00 76.88 102 ASP A N 1
ATOM 823 C CA . ASP A 1 102 ? 50.842 13.488 -27.951 1.00 76.88 102 ASP A CA 1
ATOM 824 C C . ASP A 1 102 ? 50.157 14.369 -29.017 1.00 76.88 102 ASP A C 1
ATOM 826 O O . ASP A 1 102 ? 49.993 15.578 -28.822 1.00 76.88 102 ASP A O 1
ATOM 830 N N . GLU A 1 103 ? 49.684 13.768 -30.113 1.00 79.75 103 GLU A N 1
ATOM 831 C CA . GLU A 1 103 ? 48.907 14.458 -31.149 1.00 79.75 103 GLU A CA 1
ATOM 832 C C . GLU A 1 103 ? 47.513 14.883 -30.668 1.00 79.75 103 GLU A C 1
ATOM 834 O O . GLU A 1 103 ? 47.070 16.006 -30.942 1.00 79.75 103 GLU A O 1
ATOM 839 N N . ASP A 1 104 ? 46.829 14.022 -29.912 1.00 80.62 104 ASP A N 1
ATOM 840 C CA . ASP A 1 104 ? 45.520 14.325 -29.337 1.00 80.62 104 ASP A CA 1
ATOM 841 C C . ASP A 1 104 ? 45.648 15.440 -28.294 1.00 80.62 104 ASP A C 1
ATOM 843 O O . ASP A 1 104 ? 44.849 16.378 -28.276 1.00 80.62 104 ASP A O 1
ATOM 847 N N . ALA A 1 105 ? 46.702 15.398 -27.474 1.00 81.31 105 ALA A N 1
ATOM 848 C CA . ALA A 1 105 ? 47.009 16.441 -26.503 1.00 81.31 105 ALA A CA 1
ATOM 849 C C . ALA A 1 105 ? 47.323 17.789 -27.177 1.00 81.31 105 ALA A C 1
ATOM 851 O O . ALA A 1 105 ? 46.891 18.840 -26.689 1.00 81.31 105 ALA A O 1
ATOM 852 N N . ALA A 1 106 ? 48.038 17.781 -28.308 1.00 84.44 106 ALA A N 1
ATOM 853 C CA . ALA A 1 106 ? 48.323 18.984 -29.089 1.00 84.44 106 ALA A CA 1
ATOM 854 C C . ALA A 1 106 ? 47.044 19.593 -29.688 1.00 84.44 106 ALA A C 1
ATOM 856 O O . ALA A 1 106 ? 46.805 20.795 -29.538 1.00 84.44 106 ALA A O 1
ATOM 857 N N . ARG A 1 107 ? 46.174 18.764 -30.281 1.00 85.75 107 ARG A N 1
ATOM 858 C CA . ARG A 1 107 ? 44.862 19.204 -30.786 1.00 85.75 107 ARG A CA 1
ATOM 859 C C . ARG A 1 107 ? 43.980 19.782 -29.685 1.00 85.75 107 ARG A C 1
ATOM 861 O O . ARG A 1 107 ? 43.327 20.801 -29.900 1.00 85.75 107 ARG A O 1
ATOM 868 N N . LEU A 1 108 ? 43.975 19.164 -28.506 1.00 84.56 108 LEU A N 1
ATOM 869 C CA . LEU A 1 108 ? 43.154 19.601 -27.377 1.00 84.56 108 LEU A CA 1
ATOM 870 C C . LEU A 1 108 ? 43.632 20.953 -26.829 1.00 84.56 108 LEU A C 1
ATOM 872 O O . LEU A 1 108 ? 42.814 21.842 -26.601 1.00 84.56 108 LEU A O 1
ATOM 876 N N . LYS A 1 109 ? 44.952 21.165 -26.729 1.00 86.94 109 LYS A N 1
ATOM 877 C CA . LYS A 1 109 ? 45.539 22.475 -26.389 1.00 86.94 109 LYS A CA 1
ATOM 878 C C . LYS A 1 109 ? 45.176 23.555 -27.408 1.00 86.94 109 LYS A C 1
ATOM 880 O O . LYS A 1 109 ? 44.859 24.676 -27.016 1.00 86.94 109 LYS A O 1
ATOM 885 N N . GLN A 1 110 ? 45.192 23.224 -28.698 1.00 89.44 110 GLN A N 1
ATOM 886 C CA . GLN A 1 110 ? 44.835 24.169 -29.753 1.00 89.44 110 GLN A CA 1
ATOM 887 C C . GLN A 1 110 ? 43.347 24.543 -29.711 1.00 89.44 110 GLN A C 1
ATOM 889 O O . GLN A 1 110 ? 43.011 25.720 -29.798 1.00 89.44 110 GLN A O 1
ATOM 894 N N . LEU A 1 111 ? 42.458 23.573 -29.483 1.00 89.00 111 LEU A N 1
ATOM 895 C CA . LEU A 1 111 ? 41.026 23.831 -29.292 1.00 89.00 111 LEU A CA 1
ATOM 896 C C . LEU A 1 111 ? 40.745 24.683 -28.048 1.00 89.00 111 LEU A C 1
ATOM 898 O O . LEU A 1 111 ? 39.917 25.588 -28.104 1.00 89.00 111 LEU A O 1
ATOM 902 N N . MET A 1 112 ? 41.449 24.431 -26.942 1.00 87.88 112 MET A N 1
ATOM 903 C CA . MET A 1 112 ? 41.333 25.250 -25.731 1.00 87.88 112 MET A CA 1
ATOM 904 C C . MET A 1 112 ? 41.769 26.698 -25.976 1.00 87.88 112 MET A C 1
ATOM 906 O O . MET A 1 112 ? 41.109 27.618 -25.500 1.00 87.88 112 MET A O 1
ATOM 910 N N . TYR A 1 113 ? 42.845 26.905 -26.739 1.00 89.12 113 TYR A N 1
ATOM 911 C CA . TYR A 1 113 ? 43.322 28.239 -27.100 1.00 89.12 113 TYR A CA 1
ATOM 912 C C . TYR A 1 113 ? 42.310 29.004 -27.966 1.00 89.12 113 TYR A C 1
ATOM 914 O O . TYR A 1 113 ? 42.025 30.171 -27.698 1.00 89.12 113 TYR A O 1
ATOM 922 N N . GLU A 1 114 ? 41.721 28.347 -28.968 1.00 88.56 114 GLU A N 1
ATOM 923 C CA . GLU A 1 114 ? 40.696 28.964 -29.820 1.00 88.56 114 GLU A CA 1
ATOM 924 C C . GLU A 1 114 ? 39.413 29.291 -29.040 1.00 88.56 114 GLU A C 1
ATOM 926 O O . GLU A 1 114 ? 38.830 30.359 -29.224 1.00 88.56 114 GLU A O 1
ATOM 931 N N . LEU A 1 115 ? 38.994 28.421 -28.115 1.00 86.62 115 LEU A N 1
ATOM 932 C CA . LEU A 1 115 ? 37.846 28.690 -27.247 1.00 86.62 115 LEU A CA 1
ATOM 933 C C . LEU A 1 115 ? 38.097 29.872 -26.302 1.00 86.62 115 LEU A C 1
ATOM 935 O O . LEU A 1 115 ? 37.222 30.725 -26.164 1.00 86.62 115 LEU A O 1
ATOM 939 N N . ASP A 1 116 ? 39.284 29.968 -25.695 1.00 85.00 116 ASP A N 1
ATOM 940 C CA . ASP A 1 116 ? 39.629 31.093 -24.812 1.00 85.00 116 ASP A CA 1
ATOM 941 C C . ASP A 1 116 ? 39.681 32.419 -25.587 1.00 85.00 116 ASP A C 1
ATOM 943 O O . ASP A 1 116 ? 39.245 33.460 -25.098 1.00 85.00 116 ASP A O 1
ATOM 947 N N . ARG A 1 117 ? 40.141 32.377 -26.842 1.00 81.06 117 ARG A N 1
ATOM 948 C CA . ARG A 1 117 ? 40.159 33.532 -27.744 1.00 81.06 117 ARG A CA 1
ATOM 949 C C . ARG A 1 117 ? 38.755 34.001 -28.134 1.00 81.06 117 ARG A C 1
ATOM 951 O O . ARG A 1 117 ? 38.528 35.205 -28.202 1.00 81.06 117 ARG A O 1
ATOM 958 N N . LEU A 1 118 ? 37.822 33.080 -28.374 1.00 78.94 118 LEU A N 1
ATOM 959 C CA . LEU A 1 118 ? 36.422 33.399 -28.687 1.00 78.94 118 LEU A CA 1
ATOM 960 C C . LEU A 1 118 ? 35.626 33.867 -27.462 1.00 78.94 118 LEU A C 1
ATOM 962 O O . LEU A 1 118 ? 34.600 34.527 -27.614 1.00 78.94 118 LEU A O 1
ATOM 966 N N . SER A 1 119 ? 36.086 33.530 -26.256 1.00 74.00 119 SER A N 1
ATOM 967 C CA . SER A 1 119 ? 35.387 33.840 -25.008 1.00 74.00 119 SER A CA 1
ATOM 968 C C . SER A 1 119 ? 35.793 35.179 -24.375 1.00 74.00 119 SER A C 1
ATOM 970 O O . SER A 1 119 ? 35.214 35.562 -23.356 1.00 74.00 119 SER A O 1
ATOM 972 N N . ARG A 1 120 ? 36.759 35.908 -24.956 1.00 71.69 120 ARG A N 1
ATOM 973 C CA . ARG A 1 120 ? 37.135 37.262 -24.515 1.00 71.69 120 ARG A CA 1
ATOM 974 C C . ARG A 1 120 ? 36.319 38.314 -25.282 1.00 71.69 120 ARG A C 1
ATOM 976 O O . ARG A 1 120 ? 36.408 38.344 -26.508 1.00 71.69 120 ARG A O 1
ATOM 983 N N . PRO A 1 121 ? 35.541 39.179 -24.604 1.00 63.88 121 PRO A N 1
ATOM 984 C CA . PRO A 1 121 ? 34.832 40.266 -25.271 1.00 63.88 121 PRO A CA 1
ATOM 985 C C . PRO A 1 121 ? 35.828 41.336 -25.744 1.00 63.88 121 PRO A C 1
ATOM 987 O O . PRO A 1 121 ? 36.768 41.664 -25.018 1.00 63.88 121 PRO A O 1
ATOM 990 N N . THR A 1 122 ? 35.625 41.843 -26.963 1.00 60.12 122 THR A N 1
ATOM 991 C CA . THR A 1 122 ? 36.298 43.037 -27.511 1.00 60.12 122 THR A CA 1
ATOM 992 C C . THR A 1 122 ? 35.897 44.301 -26.776 1.00 60.12 122 THR A C 1
ATOM 994 O O . THR A 1 122 ? 34.677 44.434 -26.521 1.00 60.12 122 THR A O 1
#

Foldseek 3Di:
DPLDQDVVLVVLVVVLVVVVVLVVDPVSVVVQVVQVVVDDQAGPVLVSQLSVQVSCVSVVHPGDRDDSSVSVCVVPPPPPPPPCVDPPPDDDPCRVPDDQDPVSVVVVVVVVVVVVVVPDDD

Radius of gyration: 28.1 Å; chains: 1; bounding box: 63×56×64 Å

Organism: Puccinia graminis f. sp. tritici (strain CRL 75-36-700-3 / race SCCL) (NCBI:txid418459)

Secondary structure (DSSP, 8-state):
---PPPHHHHHHHHHHHHHHHHHHSHHHHHHHHHHHHH-SS--HHHHHHHHHHHHHHHTT-------HHHHHHHHH-SS-S-----SPPPPPGGGG-PPPPHHHHHHHHHHHHHHHHHTS--

pLDDT: mean 82.24, std 13.52, range [39.09, 96.38]